Protein AF-A0A1F3BUJ6-F1 (afdb_monomer_lite)

Structure (mmCIF, N/CA/C/O backbone):
data_AF-A0A1F3BUJ6-F1
#
_entry.id   AF-A0A1F3BUJ6-F1
#
loop_
_atom_site.group_PDB
_atom_site.id
_atom_site.type_symbol
_atom_site.label_atom_id
_atom_site.label_alt_id
_atom_site.label_comp_id
_atom_site.label_asym_id
_atom_site.label_entity_id
_atom_site.label_seq_id
_atom_site.pdbx_PDB_ins_code
_atom_site.Cartn_x
_atom_site.Cartn_y
_atom_site.Cartn_z
_atom_site.occupancy
_atom_site.B_iso_or_equiv
_atom_site.auth_seq_id
_atom_site.auth_comp_id
_atom_site.auth_asym_id
_atom_site.auth_atom_id
_atom_site.pdbx_PDB_model_num
ATOM 1 N N . MET A 1 1 ? 5.459 -0.525 -3.857 1.00 94.81 1 MET A N 1
ATOM 2 C CA . MET A 1 1 ? 5.133 -1.554 -2.841 1.00 94.81 1 MET A CA 1
ATOM 3 C C . MET A 1 1 ? 3.739 -2.139 -3.039 1.00 94.81 1 MET A C 1
ATOM 5 O O . MET A 1 1 ? 3.666 -3.272 -3.486 1.00 94.81 1 MET A O 1
ATOM 9 N N . VAL A 1 2 ? 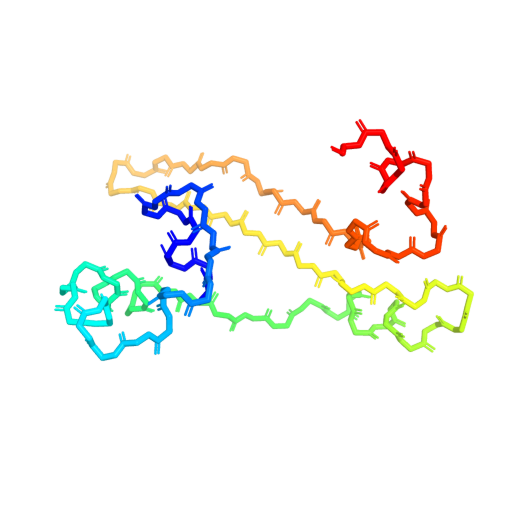2.647 -1.399 -2.787 1.00 97.94 2 VAL A N 1
ATOM 10 C CA . VAL A 1 2 ? 1.270 -1.948 -2.871 1.00 97.94 2 VAL A CA 1
ATOM 11 C C . VAL A 1 2 ? 0.947 -2.534 -4.251 1.00 97.94 2 VAL A C 1
ATOM 13 O O . VAL A 1 2 ? 0.449 -3.649 -4.326 1.00 97.94 2 VAL A O 1
ATOM 16 N N . ALA A 1 3 ? 1.296 -1.838 -5.340 1.00 98.19 3 ALA A N 1
ATOM 17 C CA . ALA A 1 3 ? 1.033 -2.323 -6.700 1.00 98.19 3 ALA A CA 1
ATOM 18 C C . ALA A 1 3 ? 1.715 -3.674 -6.976 1.00 98.19 3 ALA A C 1
ATOM 20 O O . ALA A 1 3 ? 1.080 -4.598 -7.468 1.00 98.19 3 ALA A O 1
ATOM 21 N N . VAL A 1 4 ? 2.983 -3.807 -6.578 1.00 98.06 4 VAL A N 1
ATOM 22 C CA . VAL A 1 4 ? 3.753 -5.053 -6.705 1.00 98.06 4 VAL A CA 1
ATOM 23 C C . VAL A 1 4 ? 3.119 -6.175 -5.882 1.00 98.06 4 VAL A C 1
ATOM 25 O O . VAL A 1 4 ? 2.916 -7.266 -6.402 1.00 98.06 4 VAL A O 1
ATOM 28 N N . ALA A 1 5 ? 2.737 -5.901 -4.631 1.00 97.69 5 ALA A N 1
ATOM 29 C CA . ALA A 1 5 ? 2.080 -6.895 -3.783 1.00 97.69 5 ALA A CA 1
ATOM 30 C C . ALA A 1 5 ? 0.750 -7.384 -4.373 1.00 97.69 5 ALA A C 1
ATOM 32 O O . ALA A 1 5 ? 0.465 -8.574 -4.312 1.00 97.69 5 ALA A O 1
ATOM 33 N N . LEU A 1 6 ? -0.046 -6.488 -4.963 1.00 97.81 6 LEU A N 1
ATOM 34 C CA . LEU A 1 6 ? -1.305 -6.852 -5.616 1.00 97.81 6 LEU A CA 1
ATOM 35 C C . LEU A 1 6 ? -1.083 -7.668 -6.897 1.00 97.81 6 LEU A C 1
ATOM 37 O O . LEU A 1 6 ? -1.835 -8.600 -7.156 1.00 97.81 6 LEU A O 1
ATOM 41 N N . LEU A 1 7 ? -0.057 -7.335 -7.687 1.00 97.69 7 LEU A N 1
ATOM 42 C CA . LEU A 1 7 ? 0.242 -8.017 -8.950 1.00 97.69 7 LEU A CA 1
ATOM 43 C C . LEU A 1 7 ? 0.911 -9.385 -8.756 1.00 97.69 7 LEU A C 1
ATOM 45 O O . LEU A 1 7 ? 0.661 -10.298 -9.538 1.00 97.69 7 LEU A O 1
ATOM 49 N N . HIS A 1 8 ? 1.767 -9.523 -7.742 1.00 96.56 8 HIS A N 1
ATOM 50 C CA . HIS A 1 8 ? 2.651 -10.685 -7.589 1.00 96.56 8 HIS A CA 1
ATOM 51 C C . HIS A 1 8 ? 2.433 -11.476 -6.294 1.00 96.56 8 HIS A C 1
ATOM 53 O O . HIS A 1 8 ? 3.005 -12.550 -6.138 1.00 96.56 8 HIS A O 1
ATOM 59 N N . GLY A 1 9 ? 1.651 -10.962 -5.340 1.00 96.62 9 GLY A N 1
ATOM 60 C CA . GLY A 1 9 ? 1.404 -11.618 -4.050 1.00 96.62 9 GLY A CA 1
ATOM 61 C C . GLY A 1 9 ? 2.599 -11.626 -3.088 1.00 96.62 9 GLY A C 1
ATOM 62 O O . GLY A 1 9 ? 2.487 -12.147 -1.980 1.00 96.62 9 GLY A O 1
ATOM 63 N N . ALA A 1 10 ? 3.735 -11.041 -3.476 1.00 95.00 10 ALA A N 1
ATOM 64 C CA . ALA A 1 10 ? 4.951 -10.974 -2.678 1.00 95.00 10 ALA A CA 1
ATOM 65 C C . ALA A 1 10 ? 5.704 -9.661 -2.929 1.00 95.00 10 ALA A C 1
ATOM 67 O O . ALA A 1 10 ? 5.555 -9.022 -3.971 1.00 95.00 10 ALA A O 1
ATOM 68 N N . ILE A 1 11 ? 6.525 -9.266 -1.956 1.00 96.38 11 ILE A N 1
ATOM 69 C CA . ILE A 1 11 ? 7.514 -8.197 -2.106 1.00 96.38 11 ILE A CA 1
ATOM 70 C C . ILE A 1 11 ? 8.847 -8.757 -1.621 1.00 96.38 11 ILE A C 1
ATOM 72 O O . ILE A 1 11 ? 8.966 -9.130 -0.454 1.00 96.38 11 ILE A O 1
ATOM 76 N N . THR A 1 12 ? 9.840 -8.787 -2.501 1.00 96.62 12 THR A N 1
ATOM 77 C CA . THR A 1 12 ? 11.225 -9.144 -2.174 1.00 96.62 12 THR A CA 1
ATOM 78 C C . THR A 1 12 ? 12.157 -7.972 -2.491 1.00 96.62 12 THR A C 1
ATOM 80 O O . THR A 1 12 ? 11.707 -6.914 -2.940 1.00 96.62 12 THR A O 1
ATOM 83 N N . ALA A 1 13 ? 13.457 -8.117 -2.221 1.00 97.19 13 ALA A N 1
ATOM 84 C CA . ALA A 1 13 ? 14.437 -7.066 -2.504 1.00 97.19 13 ALA A CA 1
ATOM 85 C C . ALA A 1 13 ? 14.618 -6.837 -4.018 1.00 97.19 13 ALA A C 1
ATOM 87 O O . ALA A 1 13 ? 14.834 -5.710 -4.465 1.00 97.19 13 ALA A O 1
ATOM 88 N N . GLU A 1 14 ? 14.469 -7.892 -4.816 1.00 96.81 14 GLU A N 1
ATOM 89 C CA . GLU A 1 14 ? 14.594 -7.871 -6.274 1.00 96.81 14 GLU A CA 1
ATOM 90 C C . GLU A 1 14 ? 13.502 -7.016 -6.927 1.00 96.81 14 GLU A C 1
ATOM 92 O O . GLU A 1 14 ? 13.736 -6.408 -7.969 1.00 96.81 14 GLU A O 1
ATOM 97 N N . CYS A 1 15 ? 12.337 -6.889 -6.280 1.00 97.31 15 CYS A N 1
ATOM 98 C CA . CYS A 1 15 ? 11.232 -6.063 -6.764 1.00 97.31 15 CYS A CA 1
ATOM 99 C C . CYS A 1 15 ? 11.569 -4.565 -6.885 1.00 97.31 15 CYS A C 1
ATOM 101 O O . CYS A 1 15 ? 10.787 -3.815 -7.466 1.00 97.31 15 CYS A O 1
ATOM 103 N N . TYR A 1 16 ? 12.687 -4.114 -6.309 1.00 96.69 16 TYR A N 1
ATOM 104 C CA . TYR A 1 16 ? 13.142 -2.723 -6.372 1.00 96.69 16 TYR A CA 1
ATOM 105 C C . TYR A 1 16 ? 14.213 -2.475 -7.442 1.00 96.69 16 TYR A C 1
ATOM 107 O O . TYR A 1 16 ? 14.669 -1.344 -7.576 1.00 96.69 16 TYR A O 1
ATOM 115 N N . GLN A 1 17 ? 14.631 -3.505 -8.182 1.00 97.88 17 GLN A N 1
ATOM 116 C CA . GLN A 1 17 ? 15.619 -3.370 -9.253 1.00 97.88 17 GLN A CA 1
ATOM 117 C C . GLN A 1 17 ? 14.974 -2.846 -10.541 1.00 97.88 17 GLN A C 1
ATOM 119 O O . GLN A 1 17 ? 13.808 -3.136 -10.818 1.00 97.88 17 GLN A O 1
ATOM 124 N N . ASP A 1 18 ? 15.755 -2.138 -11.362 1.00 97.62 18 ASP A N 1
ATOM 125 C CA . ASP A 1 18 ? 15.280 -1.519 -12.609 1.00 97.62 18 ASP A CA 1
ATOM 126 C C . ASP A 1 18 ? 14.599 -2.519 -13.548 1.00 97.62 18 ASP A C 1
ATOM 128 O O . ASP A 1 18 ? 13.567 -2.214 -14.139 1.00 97.62 18 ASP A O 1
ATOM 132 N N . GLU A 1 19 ? 15.145 -3.733 -13.660 1.00 97.25 19 GLU A N 1
ATOM 133 C CA . GLU A 1 19 ? 14.592 -4.771 -14.534 1.00 97.25 19 GLU A CA 1
ATOM 134 C C . GLU A 1 19 ? 13.176 -5.183 -14.116 1.00 97.25 19 GLU A C 1
ATOM 136 O O . GLU A 1 19 ? 12.304 -5.355 -14.963 1.00 97.25 19 GLU A O 1
ATOM 141 N N . PHE A 1 20 ? 12.918 -5.275 -12.809 1.00 96.94 20 PHE A N 1
ATOM 142 C CA . PHE A 1 20 ? 11.585 -5.576 -12.295 1.00 96.94 20 PHE A CA 1
ATOM 143 C C . PHE A 1 20 ? 10.648 -4.372 -12.445 1.00 96.94 20 PHE A C 1
ATOM 145 O O . PHE A 1 20 ? 9.493 -4.517 -12.844 1.00 96.94 20 PHE A O 1
ATOM 152 N N . ALA A 1 21 ? 11.153 -3.168 -12.161 1.00 95.56 21 ALA A N 1
ATOM 153 C CA . ALA A 1 21 ? 10.389 -1.927 -12.256 1.00 95.56 21 ALA A CA 1
ATOM 154 C C . ALA A 1 21 ? 9.929 -1.598 -13.691 1.00 95.56 21 ALA A C 1
ATOM 156 O O . ALA A 1 21 ? 9.006 -0.803 -13.858 1.00 95.56 21 ALA A O 1
ATOM 157 N N . ARG A 1 22 ? 10.528 -2.221 -14.717 1.00 96.94 22 ARG A N 1
ATOM 158 C CA . ARG A 1 22 ? 10.130 -2.088 -16.129 1.00 96.94 22 ARG A CA 1
ATOM 159 C C . ARG A 1 22 ? 8.799 -2.752 -16.484 1.00 96.94 22 ARG A C 1
ATOM 161 O O . ARG A 1 22 ? 8.310 -2.496 -17.583 1.00 96.94 22 ARG A O 1
ATOM 168 N N . ASP A 1 23 ? 8.204 -3.581 -15.620 1.00 97.56 23 ASP A N 1
ATOM 169 C CA . ASP A 1 23 ? 6.869 -4.132 -15.882 1.00 97.56 23 ASP A CA 1
ATOM 170 C C . ASP A 1 23 ? 5.840 -2.986 -15.999 1.00 97.56 23 ASP A C 1
ATOM 172 O O . ASP A 1 23 ? 5.518 -2.332 -14.998 1.00 97.56 23 ASP A O 1
ATOM 176 N N . PRO A 1 24 ? 5.265 -2.746 -17.195 1.00 97.81 24 PRO A N 1
ATOM 177 C CA . PRO A 1 24 ? 4.401 -1.591 -17.429 1.00 97.81 24 PRO A CA 1
ATOM 178 C C . PRO A 1 24 ? 3.107 -1.640 -16.605 1.00 97.81 24 PRO A C 1
ATOM 180 O O . PRO A 1 24 ? 2.458 -0.612 -16.396 1.00 97.81 24 PRO A O 1
ATOM 183 N N . ARG A 1 25 ? 2.719 -2.820 -16.101 1.00 98.25 25 ARG A N 1
ATOM 184 C CA . ARG A 1 25 ? 1.525 -2.986 -15.263 1.00 98.25 25 ARG A CA 1
ATOM 185 C C . ARG A 1 25 ? 1.686 -2.317 -13.902 1.00 98.25 25 ARG A C 1
ATOM 187 O O . ARG A 1 25 ? 0.683 -1.897 -13.328 1.00 98.25 25 ARG A O 1
ATOM 194 N N . ILE A 1 26 ? 2.915 -2.194 -13.390 1.00 98.25 26 ILE A N 1
ATOM 195 C CA . ILE A 1 26 ? 3.189 -1.548 -12.099 1.00 98.25 26 ILE A CA 1
ATOM 196 C C . ILE A 1 26 ? 2.778 -0.078 -12.167 1.00 98.25 26 ILE A C 1
ATOM 198 O O . ILE A 1 26 ? 2.005 0.388 -11.326 1.00 98.25 26 ILE A O 1
ATOM 202 N N . ASP A 1 27 ? 3.243 0.638 -13.189 1.00 98.31 27 ASP A N 1
ATOM 203 C CA . ASP A 1 27 ? 2.949 2.060 -13.356 1.00 98.31 27 ASP A CA 1
ATOM 204 C C . ASP A 1 27 ? 1.504 2.305 -13.782 1.00 98.31 27 ASP A C 1
ATOM 206 O O . ASP A 1 27 ? 0.859 3.214 -13.254 1.00 98.31 27 ASP A O 1
ATOM 210 N N . ALA A 1 28 ? 0.942 1.434 -14.626 1.00 98.31 28 ALA A N 1
ATOM 211 C CA . ALA A 1 28 ? -0.478 1.476 -14.960 1.00 98.31 28 ALA A CA 1
ATOM 212 C C . ALA A 1 28 ? -1.372 1.326 -13.715 1.00 98.31 28 ALA A C 1
ATOM 214 O O . ALA A 1 28 ? -2.374 2.029 -13.580 1.00 98.31 28 ALA A O 1
ATOM 215 N N . LEU A 1 29 ? -1.012 0.442 -12.777 1.00 98.31 29 LEU A N 1
ATOM 216 C CA . LEU A 1 29 ? -1.761 0.263 -11.535 1.00 98.31 29 LEU A CA 1
ATOM 217 C C . LEU A 1 29 ? -1.536 1.426 -10.559 1.00 98.31 29 LEU A C 1
ATOM 219 O O . LEU A 1 29 ? -2.493 1.890 -9.943 1.00 98.31 29 LEU A O 1
ATOM 223 N N . ARG A 1 30 ? -0.305 1.945 -10.445 1.00 98.38 30 ARG A N 1
ATOM 224 C CA . ARG A 1 30 ? 0.001 3.138 -9.631 1.00 98.38 30 ARG A CA 1
ATOM 225 C C . ARG A 1 30 ? -0.799 4.358 -10.079 1.00 98.38 30 ARG A C 1
ATOM 227 O O . ARG A 1 30 ? -1.281 5.094 -9.226 1.00 98.38 30 ARG A O 1
ATOM 234 N N . ALA A 1 31 ? -0.987 4.545 -11.385 1.00 98.44 31 ALA A N 1
ATOM 235 C CA . ALA A 1 31 ? -1.787 5.642 -11.929 1.00 98.44 31 ALA A CA 1
ATOM 236 C C . ALA A 1 31 ? -3.270 5.582 -11.507 1.00 98.44 31 ALA A C 1
ATOM 238 O O . ALA A 1 31 ? -3.945 6.608 -11.492 1.00 98.44 31 ALA A O 1
ATOM 239 N N . LYS A 1 32 ? -3.773 4.399 -11.125 1.00 98.19 32 LYS A N 1
ATOM 240 C CA . LYS A 1 32 ? -5.139 4.192 -10.615 1.00 98.19 32 LYS A CA 1
ATOM 241 C C . LYS A 1 32 ? -5.250 4.352 -9.090 1.00 98.19 32 LYS A C 1
ATOM 243 O O . LYS A 1 32 ? -6.349 4.266 -8.548 1.00 98.19 32 LYS A O 1
ATOM 248 N N . MET A 1 33 ? -4.141 4.553 -8.375 1.00 98.44 33 MET A N 1
ATOM 249 C CA . MET A 1 33 ? -4.142 4.638 -6.913 1.00 98.44 33 MET A CA 1
ATOM 250 C 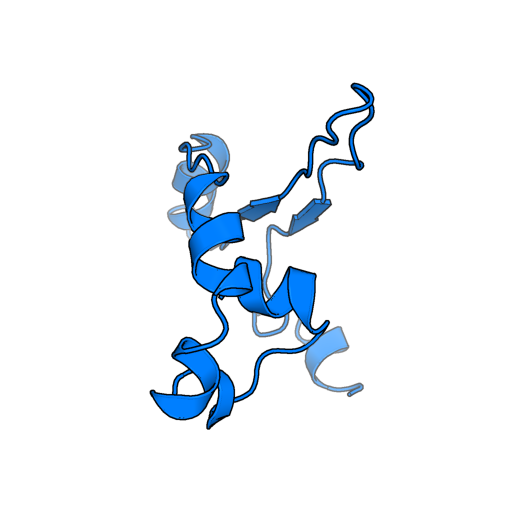C . MET A 1 33 ? -4.476 6.045 -6.427 1.00 98.44 33 MET A C 1
ATOM 252 O O . MET A 1 33 ? -3.843 7.023 -6.818 1.00 98.44 33 MET A O 1
ATOM 256 N N . ARG A 1 34 ? -5.412 6.131 -5.479 1.00 98.31 34 ARG A N 1
ATOM 257 C CA . ARG A 1 34 ? -5.680 7.345 -4.707 1.00 98.31 34 ARG A CA 1
ATOM 258 C C . ARG A 1 34 ? -5.256 7.125 -3.261 1.00 98.31 34 ARG A C 1
ATOM 260 O O . ARG A 1 34 ? -5.765 6.226 -2.600 1.00 98.31 34 ARG A O 1
ATOM 267 N N . VAL A 1 35 ? -4.340 7.961 -2.779 1.00 98.12 35 VAL A N 1
ATOM 268 C CA . VAL A 1 35 ? -3.894 7.959 -1.381 1.00 98.12 35 VAL A CA 1
ATOM 269 C C . VAL A 1 35 ? -4.541 9.140 -0.675 1.00 98.12 35 VAL A C 1
ATOM 271 O O . VAL A 1 35 ? -4.424 10.279 -1.123 1.00 98.12 35 VAL A O 1
ATOM 274 N N . THR A 1 36 ? -5.246 8.861 0.413 1.00 97.94 36 THR A N 1
ATOM 275 C CA . THR A 1 36 ? -5.881 9.871 1.261 1.00 97.94 36 THR A CA 1
ATOM 276 C C . THR A 1 36 ? -5.527 9.598 2.707 1.00 97.94 36 THR A C 1
ATOM 278 O O . THR A 1 36 ? -5.397 8.441 3.105 1.00 97.94 36 THR A O 1
ATOM 281 N N . GLU A 1 37 ? -5.402 10.660 3.493 1.00 97.75 37 GLU A N 1
ATOM 282 C CA . GLU A 1 37 ? -5.248 10.534 4.935 1.00 97.75 37 GLU A CA 1
ATOM 283 C C . GLU A 1 37 ? -6.524 9.964 5.573 1.00 97.75 37 GLU A C 1
ATOM 285 O O . GLU A 1 37 ? -7.641 10.304 5.183 1.00 97.75 37 GLU A O 1
ATOM 290 N N . GLU A 1 38 ? -6.334 9.115 6.578 1.00 97.69 38 GLU A N 1
ATOM 291 C CA . GLU A 1 38 ? -7.350 8.741 7.557 1.00 97.69 38 GLU A CA 1
ATOM 292 C C . GLU A 1 38 ? -6.914 9.340 8.905 1.00 97.69 38 GLU A C 1
ATOM 294 O O . GLU A 1 38 ? -5.953 8.836 9.496 1.00 97.69 38 GLU A O 1
ATOM 299 N N . PRO A 1 39 ? -7.568 10.410 9.399 1.00 98.25 39 PRO A N 1
ATOM 300 C CA . PRO A 1 39 ? -7.145 11.114 10.611 1.00 98.25 39 PRO A CA 1
ATOM 301 C C . PRO A 1 39 ? -6.994 10.208 11.837 1.00 98.25 39 PRO A C 1
ATOM 303 O O . PRO A 1 39 ? -6.137 10.458 12.689 1.00 98.25 39 PRO A O 1
ATOM 306 N N . ARG A 1 40 ? -7.775 9.117 11.921 1.00 98.19 40 AR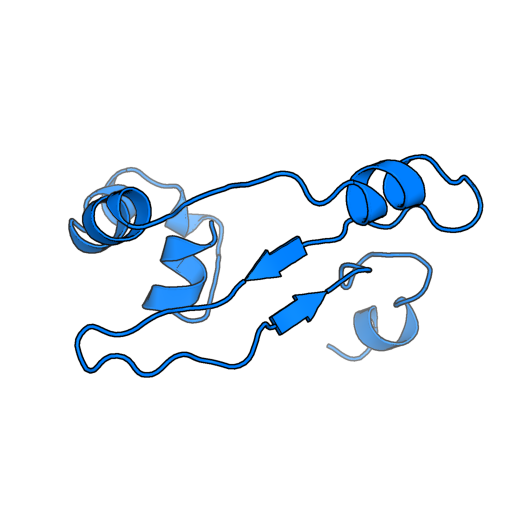G A N 1
ATOM 307 C CA . ARG A 1 40 ? -7.607 8.113 12.980 1.00 98.19 40 ARG A CA 1
ATOM 308 C C . ARG A 1 40 ? -6.213 7.485 12.950 1.00 98.19 40 ARG A C 1
ATOM 310 O O . ARG A 1 40 ? -5.596 7.361 14.002 1.00 98.19 40 ARG A O 1
ATOM 317 N N . PHE A 1 41 ? -5.708 7.105 11.776 1.00 98.25 41 PHE A N 1
ATOM 318 C CA . PHE A 1 41 ? -4.385 6.485 11.659 1.00 98.25 41 PHE A CA 1
ATOM 319 C C . PHE A 1 41 ? -3.281 7.430 12.116 1.00 98.25 41 PHE A C 1
ATOM 321 O O . PHE A 1 41 ? -2.387 7.001 12.842 1.00 98.25 41 PHE A O 1
ATOM 328 N N . THR A 1 42 ? -3.377 8.715 11.772 1.00 98.31 42 THR A N 1
ATOM 329 C CA . THR A 1 42 ? -2.432 9.735 12.238 1.00 98.31 42 THR A CA 1
ATOM 330 C C . THR A 1 42 ? -2.473 9.867 13.763 1.00 98.31 42 THR A C 1
ATOM 332 O O . THR A 1 42 ? -1.431 9.821 14.416 1.00 98.31 42 THR A O 1
ATOM 335 N N . ALA A 1 43 ? -3.663 9.968 14.363 1.00 98.44 43 ALA A N 1
ATOM 336 C CA . ALA A 1 43 ? -3.800 10.070 15.817 1.00 98.44 43 ALA A CA 1
ATOM 337 C C . ALA A 1 43 ? -3.229 8.839 16.548 1.00 98.44 43 ALA A C 1
ATOM 339 O O . ALA A 1 43 ? -2.491 8.973 17.523 1.00 98.44 43 ALA A O 1
ATOM 340 N N . GLU A 1 44 ? -3.524 7.633 16.060 1.00 98.31 44 GLU A N 1
ATOM 341 C CA . GLU A 1 44 ? -3.072 6.378 16.677 1.00 98.31 44 GLU A CA 1
ATOM 342 C C . GLU A 1 44 ? -1.590 6.067 16.436 1.00 98.31 44 GLU A C 1
ATOM 344 O O . GLU A 1 44 ? -0.995 5.291 17.189 1.00 98.31 44 GLU A O 1
ATOM 349 N N . TYR A 1 45 ? -0.983 6.680 15.420 1.00 98.31 45 TYR A N 1
ATOM 350 C CA . TYR A 1 45 ? 0.460 6.647 15.209 1.00 98.31 45 TYR A CA 1
ATOM 351 C C . TYR A 1 45 ? 1.208 7.394 16.321 1.00 98.31 45 TYR A C 1
ATOM 353 O O . TYR A 1 45 ? 2.218 6.899 16.826 1.00 98.31 45 TYR A O 1
ATOM 361 N N . TYR A 1 46 ? 0.700 8.560 16.735 1.00 98.25 46 TYR A N 1
ATOM 362 C CA . TYR A 1 46 ? 1.322 9.384 17.779 1.00 98.25 46 TYR A CA 1
ATOM 363 C C . TYR A 1 46 ? 0.943 8.988 19.207 1.00 98.25 46 TYR A C 1
ATOM 365 O O . TYR A 1 46 ? 1.653 9.367 20.138 1.00 98.25 46 TYR A O 1
ATOM 373 N N . ASP A 1 47 ? -0.134 8.226 19.396 1.00 98.12 47 ASP A N 1
ATOM 374 C CA . ASP A 1 47 ? -0.513 7.675 20.697 1.00 98.12 47 ASP A CA 1
ATOM 375 C C . ASP A 1 47 ? 0.597 6.733 21.222 1.00 98.12 47 ASP A C 1
ATOM 377 O O . ASP A 1 47 ? 0.827 5.669 20.630 1.00 98.12 47 ASP A O 1
ATOM 381 N N . PRO A 1 48 ? 1.291 7.081 22.329 1.00 97.12 48 PRO A N 1
ATOM 382 C CA . PRO A 1 48 ? 2.402 6.292 22.857 1.00 97.12 48 PRO A CA 1
ATOM 383 C C . PRO A 1 48 ? 2.018 4.866 23.253 1.00 97.12 48 PRO A C 1
ATOM 385 O O . PRO A 1 48 ? 2.876 3.981 23.187 1.00 97.12 48 PRO A O 1
ATOM 388 N N . GLU A 1 49 ? 0.755 4.644 23.623 1.00 96.94 49 GLU A N 1
ATOM 389 C CA . GLU A 1 49 ? 0.234 3.334 24.008 1.00 96.94 49 GLU A CA 1
ATOM 390 C C . GLU A 1 49 ? -0.042 2.464 22.780 1.00 96.94 49 GLU A C 1
ATOM 392 O O . GLU A 1 49 ? 0.059 1.234 22.838 1.00 96.94 49 GLU A O 1
ATOM 397 N N . LYS A 1 50 ? -0.390 3.074 21.643 1.00 96.69 50 LYS A N 1
ATOM 398 C CA . LYS A 1 50 ? -0.725 2.347 20.412 1.00 96.69 50 LYS A CA 1
ATOM 399 C C . LYS A 1 50 ? 0.472 2.191 19.492 1.00 96.69 50 LYS A C 1
ATOM 401 O O . LYS A 1 50 ? 0.806 1.050 19.168 1.00 96.69 50 LYS A O 1
ATOM 406 N N . ARG A 1 51 ? 1.076 3.308 19.071 1.00 96.81 51 ARG A N 1
ATOM 407 C CA . ARG A 1 51 ? 2.096 3.390 18.009 1.00 96.81 51 ARG A CA 1
ATOM 408 C C . ARG A 1 51 ? 1.693 2.611 16.750 1.00 96.81 51 ARG A C 1
ATOM 410 O O . ARG A 1 51 ? 2.494 1.877 16.169 1.00 96.81 51 ARG A O 1
ATOM 417 N N . ALA A 1 52 ? 0.418 2.716 16.375 1.00 97.31 52 ALA A N 1
ATOM 418 C CA . ALA A 1 52 ? -0.130 1.994 15.234 1.00 97.31 52 ALA A CA 1
ATOM 419 C C . ALA A 1 52 ? 0.496 2.490 13.922 1.00 97.31 52 ALA A C 1
ATOM 421 O O . ALA A 1 52 ? 0.864 3.652 13.797 1.00 97.31 52 ALA A O 1
ATOM 422 N N . VAL A 1 53 ? 0.590 1.616 12.921 1.00 97.31 53 VAL A N 1
ATOM 423 C CA . VAL A 1 53 ? 1.068 1.961 11.569 1.00 97.31 53 VAL A CA 1
ATOM 424 C C . VAL A 1 53 ? -0.031 1.592 10.577 1.00 97.31 53 VAL A C 1
ATOM 426 O O . VAL A 1 53 ? 0.120 0.708 9.730 1.00 97.31 53 VAL A O 1
ATOM 429 N N . GLY A 1 54 ? -1.187 2.229 10.771 1.00 97.31 54 GLY A N 1
ATOM 430 C CA . GLY A 1 54 ?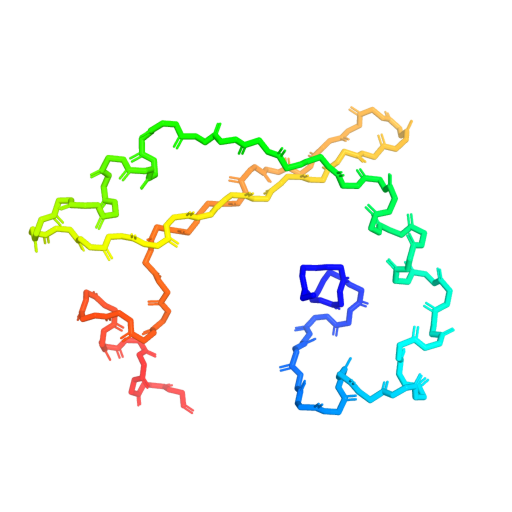 -2.428 1.872 10.102 1.00 97.31 54 GLY A CA 1
ATOM 431 C C . GLY A 1 54 ? -2.428 2.166 8.612 1.00 97.31 54 GLY A C 1
ATOM 432 O O . GLY A 1 54 ? -2.058 3.253 8.178 1.00 97.31 54 GLY A O 1
ATOM 433 N N . ASN A 1 55 ? -2.849 1.176 7.829 1.00 98.25 55 ASN A N 1
ATOM 434 C CA . ASN A 1 55 ? -3.124 1.317 6.405 1.00 98.25 55 ASN A CA 1
ATOM 435 C C . ASN A 1 55 ? -4.380 0.525 6.037 1.00 98.25 55 ASN A C 1
ATOM 437 O O . ASN A 1 55 ? -4.625 -0.562 6.567 1.00 98.25 55 ASN A O 1
ATOM 441 N N . SER A 1 56 ? -5.124 1.038 5.059 1.00 98.25 56 SER A N 1
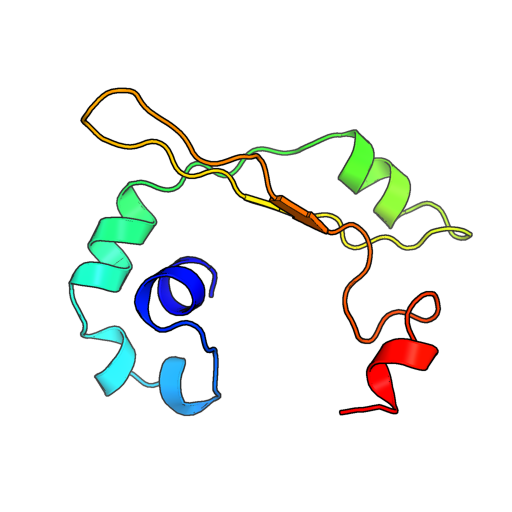ATOM 442 C CA . SER A 1 56 ? -6.239 0.327 4.439 1.00 98.25 56 SER A CA 1
ATOM 443 C C . SER A 1 56 ? -6.113 0.339 2.924 1.00 98.25 56 SER A C 1
ATOM 445 O O . SER A 1 56 ? -5.716 1.347 2.344 1.00 98.25 56 SER A O 1
ATOM 447 N N . VAL A 1 57 ? -6.513 -0.754 2.281 1.00 98.31 57 VAL A N 1
ATOM 448 C CA . VAL A 1 57 ? -6.569 -0.880 0.822 1.00 98.31 57 VAL A CA 1
ATOM 449 C C . VAL A 1 57 ? -7.936 -1.423 0.415 1.00 98.31 57 VAL A C 1
ATOM 451 O O . VAL A 1 57 ? -8.459 -2.348 1.034 1.00 98.31 57 VAL A O 1
ATOM 454 N N . GLN A 1 58 ? -8.508 -0.843 -0.636 1.00 98.62 58 GLN A N 1
ATOM 455 C CA . GLN A 1 58 ? -9.721 -1.319 -1.291 1.00 98.62 58 GLN A CA 1
ATOM 456 C C . GLN A 1 58 ? -9.539 -1.184 -2.802 1.00 98.62 58 GLN A C 1
ATOM 458 O O . GLN A 1 58 ? -9.014 -0.170 -3.267 1.00 98.62 58 GLN A O 1
ATOM 463 N N . VAL A 1 59 ? -9.946 -2.202 -3.556 1.00 98.44 59 VAL A N 1
ATOM 464 C CA . VAL A 1 59 ? -9.861 -2.211 -5.020 1.00 98.44 59 VAL A CA 1
ATOM 465 C C . VAL A 1 59 ? -11.265 -2.096 -5.596 1.00 98.44 59 VAL A C 1
ATOM 467 O O . VAL A 1 59 ? -12.163 -2.820 -5.174 1.00 98.44 59 VAL A O 1
ATOM 470 N N . PHE A 1 60 ? -11.433 -1.184 -6.551 1.00 98.56 60 PHE A N 1
ATOM 471 C CA . PHE A 1 60 ? -12.667 -0.976 -7.307 1.00 98.56 60 PHE A CA 1
ATOM 472 C C . PHE A 1 60 ? -12.453 -1.475 -8.735 1.00 98.56 60 PHE A C 1
ATOM 474 O O . PHE A 1 60 ? -11.437 -1.148 -9.356 1.00 98.56 60 PHE A O 1
ATO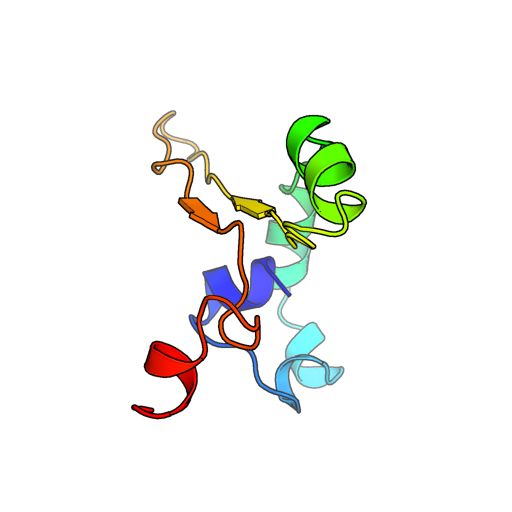M 481 N N . PHE A 1 61 ? -13.391 -2.269 -9.237 1.00 98.38 61 PHE A N 1
ATOM 482 C CA . PHE A 1 61 ? -13.332 -2.871 -10.562 1.00 98.38 61 PHE A CA 1
ATOM 483 C C . PHE A 1 61 ? -14.200 -2.097 -11.558 1.00 98.38 61 PHE A C 1
ATOM 485 O O . PHE A 1 61 ? -15.100 -1.344 -11.188 1.00 98.38 61 PHE A O 1
ATOM 492 N N . GLU A 1 62 ? -13.916 -2.270 -12.849 1.00 97.75 62 GLU A N 1
ATOM 493 C CA . GLU A 1 62 ? -14.619 -1.565 -13.932 1.00 97.75 62 GLU A CA 1
ATOM 494 C C . GLU A 1 62 ? -16.082 -2.014 -14.086 1.00 97.75 62 GLU A C 1
ATOM 496 O O . GLU A 1 62 ? -16.898 -1.267 -14.617 1.00 97.75 62 GLU A O 1
ATOM 501 N N . ASP A 1 63 ? -16.433 -3.193 -13.563 1.00 97.81 63 ASP A N 1
ATOM 502 C CA . ASP A 1 63 ? -17.814 -3.688 -13.479 1.00 97.81 63 ASP A CA 1
ATOM 503 C C . ASP A 1 63 ? -18.629 -3.043 -12.338 1.00 97.81 63 ASP A C 1
ATOM 505 O O . ASP A 1 63 ? -19.796 -3.379 -12.133 1.00 97.81 63 ASP A O 1
ATOM 509 N N . GLY A 1 64 ? -18.025 -2.107 -11.597 1.00 98.00 64 GLY A N 1
ATOM 510 C CA . GLY A 1 64 ? -18.640 -1.394 -10.481 1.00 98.00 64 GLY A CA 1
ATOM 511 C C . GLY A 1 64 ? -18.581 -2.137 -9.145 1.00 98.00 64 GLY A C 1
ATOM 512 O O . GLY A 1 64 ? -18.990 -1.574 -8.128 1.00 98.00 64 GLY A O 1
ATOM 513 N N . THR A 1 65 ? -18.064 -3.367 -9.108 1.00 98.56 65 THR A N 1
ATOM 514 C CA . THR A 1 65 ? -17.850 -4.095 -7.853 1.00 98.56 65 THR A CA 1
ATOM 515 C C . THR A 1 65 ? -16.582 -3.617 -7.140 1.00 98.56 65 THR A C 1
ATOM 517 O O . THR A 1 65 ? -15.725 -2.933 -7.707 1.00 98.56 65 THR A O 1
ATOM 520 N N . ALA A 1 66 ? -16.452 -3.958 -5.859 1.00 98.50 66 ALA A N 1
ATOM 521 C CA . ALA A 1 66 ? -15.272 -3.637 -5.070 1.00 98.50 66 ALA A CA 1
ATOM 522 C C . ALA A 1 66 ? -14.942 -4.766 -4.098 1.00 98.50 66 ALA A C 1
ATOM 524 O O . ALA A 1 66 ? -15.821 -5.505 -3.653 1.00 98.50 66 ALA A O 1
ATOM 525 N N . THR A 1 67 ? -13.669 -4.866 -3.728 1.00 98.56 67 THR A N 1
ATOM 526 C CA . THR A 1 67 ? -13.261 -5.716 -2.609 1.00 98.56 67 THR A CA 1
ATOM 527 C C . THR A 1 67 ? -13.772 -5.139 -1.291 1.00 98.56 67 THR A C 1
ATOM 529 O O . THR A 1 67 ? -14.097 -3.950 -1.183 1.00 98.56 67 THR A O 1
ATOM 532 N N . GLU A 1 68 ? -13.743 -5.951 -0.238 1.00 98.06 68 GLU A N 1
ATOM 533 C CA . GLU A 1 68 ? -13.759 -5.414 1.120 1.00 98.06 68 GLU A CA 1
ATOM 534 C C . GLU A 1 68 ? -12.559 -4.477 1.342 1.00 98.06 68 GLU A C 1
ATOM 536 O O . GLU A 1 68 ? -11.514 -4.587 0.685 1.00 98.06 68 GLU A O 1
ATOM 541 N N . LYS A 1 69 ? -12.707 -3.537 2.281 1.00 97.69 69 LYS A N 1
ATOM 542 C CA . LYS A 1 69 ? -11.628 -2.632 2.685 1.00 97.69 69 LYS A CA 1
ATOM 543 C C . LYS A 1 69 ? -10.723 -3.334 3.697 1.00 97.69 69 LYS A C 1
ATOM 545 O O . LYS A 1 69 ? -10.950 -3.272 4.907 1.00 97.69 69 LYS A O 1
ATOM 550 N N . ALA A 1 70 ? -9.672 -3.977 3.200 1.00 97.69 70 ALA A N 1
ATOM 551 C CA . ALA A 1 70 ? -8.675 -4.627 4.038 1.00 97.69 70 ALA A CA 1
ATOM 552 C C . ALA A 1 70 ? -7.901 -3.571 4.838 1.00 97.69 70 ALA A C 1
ATOM 554 O O . ALA A 1 70 ? -7.273 -2.691 4.252 1.00 97.69 70 ALA A O 1
ATOM 555 N N . SER A 1 71 ? -7.952 -3.651 6.169 1.00 97.44 71 SER A N 1
ATOM 556 C CA . SER A 1 71 ? -7.332 -2.677 7.075 1.00 97.44 71 SER A CA 1
ATOM 557 C C . SER A 1 71 ? -6.414 -3.381 8.066 1.00 97.44 71 SER A C 1
ATOM 559 O O . SER A 1 71 ? -6.815 -4.360 8.693 1.00 97.44 71 SER A O 1
ATOM 561 N N . ILE A 1 72 ? -5.181 -2.896 8.195 1.00 96.94 72 ILE A N 1
ATOM 562 C CA . ILE A 1 72 ? -4.174 -3.433 9.111 1.00 96.94 72 ILE A CA 1
ATOM 563 C C . ILE A 1 72 ? -3.585 -2.279 9.914 1.00 96.94 72 ILE A C 1
ATOM 565 O O . ILE A 1 72 ? -2.874 -1.438 9.371 1.00 96.94 72 ILE A O 1
ATOM 569 N N . ASP A 1 73 ? -3.842 -2.296 11.220 1.00 96.50 73 ASP A N 1
ATOM 570 C CA . ASP A 1 73 ? -3.395 -1.242 12.140 1.00 96.50 73 ASP A CA 1
ATOM 571 C C . ASP A 1 73 ? -1.988 -1.523 12.694 1.00 96.50 73 ASP A C 1
ATOM 573 O O . ASP A 1 73 ? -1.212 -0.610 12.972 1.00 96.50 73 ASP A O 1
ATOM 577 N N . TYR A 1 74 ? -1.630 -2.807 12.818 1.00 96.75 74 TYR A N 1
ATOM 578 C CA . TYR A 1 74 ? -0.356 -3.244 13.384 1.00 96.75 74 TYR A CA 1
ATOM 579 C C . TYR A 1 74 ? 0.388 -4.169 12.410 1.00 96.75 74 TYR A C 1
ATOM 581 O O . TYR A 1 74 ? -0.104 -5.269 12.110 1.00 96.75 74 TYR A O 1
ATOM 589 N N . PRO A 1 75 ? 1.584 -3.781 11.926 1.00 95.00 75 PRO A N 1
ATOM 590 C CA . PRO A 1 75 ? 2.401 -4.645 11.083 1.00 95.00 75 PRO A CA 1
ATOM 591 C C . PRO A 1 75 ? 2.884 -5.869 11.869 1.00 95.00 75 PRO A C 1
ATOM 593 O O . PRO A 1 75 ? 2.913 -5.865 13.100 1.00 95.00 75 PRO A O 1
ATOM 596 N N . VAL A 1 76 ? 3.284 -6.932 11.164 1.00 93.50 76 VAL A N 1
ATOM 597 C CA . VAL A 1 76 ? 3.698 -8.199 11.799 1.00 93.50 76 VAL A CA 1
ATOM 598 C C . VAL A 1 76 ? 4.848 -8.018 12.799 1.00 93.50 76 VAL A C 1
ATOM 600 O O . VAL A 1 76 ? 4.861 -8.693 13.818 1.00 93.50 76 VAL A O 1
ATOM 603 N N . GLY A 1 77 ? 5.772 -7.081 12.566 1.00 92.94 77 GLY A N 1
ATOM 604 C CA . GLY A 1 77 ? 6.880 -6.788 13.487 1.00 92.94 77 GLY A CA 1
ATOM 605 C C . GLY A 1 77 ? 6.502 -5.942 14.711 1.00 92.94 77 GLY A C 1
ATOM 606 O O . GLY A 1 77 ? 7.347 -5.697 15.569 1.00 92.94 77 GLY A O 1
ATOM 607 N N . HIS A 1 78 ? 5.257 -5.470 14.812 1.00 95.62 78 HIS A N 1
ATOM 608 C CA . HIS A 1 78 ? 4.821 -4.631 15.926 1.00 95.62 78 HIS A CA 1
ATOM 609 C C . HIS A 1 78 ? 4.797 -5.409 17.253 1.00 95.62 78 HIS A C 1
ATOM 611 O O . HIS A 1 78 ? 4.481 -6.600 17.279 1.00 95.62 78 HIS A O 1
ATOM 617 N N . CYS A 1 79 ? 5.044 -4.734 18.385 1.00 92.19 79 CYS A N 1
ATOM 618 C CA . CYS A 1 79 ? 5.084 -5.373 19.711 1.00 92.19 79 CYS A CA 1
ATOM 619 C C . CYS A 1 79 ? 3.797 -6.155 20.037 1.00 92.19 79 CYS A C 1
ATOM 621 O O . CYS A 1 79 ? 3.863 -7.260 20.574 1.00 92.19 79 CYS A O 1
ATOM 623 N N . ARG A 1 80 ? 2.641 -5.631 19.611 1.00 91.88 80 ARG A N 1
ATOM 624 C CA . ARG A 1 80 ? 1.314 -6.253 19.769 1.00 91.88 80 ARG A CA 1
ATOM 625 C C . ARG A 1 80 ? 1.112 -7.530 18.938 1.00 91.88 80 ARG A C 1
ATOM 627 O O . ARG A 1 80 ? 0.160 -8.257 19.192 1.00 91.88 80 ARG A O 1
ATOM 634 N N . ARG A 1 81 ? 1.975 -7.821 17.955 1.00 91.50 81 ARG A N 1
ATOM 635 C CA . ARG A 1 81 ? 1.861 -8.986 17.053 1.00 91.50 81 ARG A CA 1
ATOM 636 C C . ARG A 1 81 ? 2.998 -10.000 17.181 1.00 91.50 81 ARG A C 1
ATOM 638 O O . ARG A 1 81 ? 3.019 -10.955 16.410 1.00 91.50 81 ARG A O 1
ATOM 645 N N . ARG A 1 82 ? 3.861 -9.866 18.198 1.00 86.38 82 ARG A N 1
ATOM 646 C CA . ARG A 1 82 ? 5.045 -10.724 18.407 1.00 86.38 82 ARG A CA 1
ATOM 647 C C . ARG A 1 82 ? 4.774 -12.226 18.334 1.00 86.38 82 ARG A C 1
ATOM 649 O O . ARG A 1 82 ? 5.604 -12.943 17.800 1.00 86.38 82 ARG A O 1
ATOM 656 N N . ARG A 1 83 ? 3.625 -12.709 18.825 1.00 80.12 83 ARG A N 1
ATOM 657 C CA . ARG A 1 83 ? 3.282 -14.143 18.759 1.00 80.12 83 ARG A CA 1
ATOM 658 C C . ARG A 1 83 ? 3.243 -14.665 17.317 1.00 80.12 83 ARG A C 1
ATOM 660 O O . ARG A 1 83 ? 3.761 -15.734 17.046 1.00 80.12 83 ARG A O 1
ATOM 667 N N . VAL A 1 84 ? 2.698 -13.872 16.394 1.00 72.50 84 VAL A N 1
ATOM 668 C CA . VAL A 1 84 ? 2.574 -14.226 14.969 1.00 72.50 84 VAL A CA 1
ATOM 669 C C . VAL A 1 84 ? 3.919 -14.108 14.240 1.00 72.50 84 VAL A C 1
ATOM 671 O O . VAL A 1 84 ? 4.121 -14.750 13.217 1.00 72.50 84 VAL A O 1
ATOM 674 N N . SER A 1 85 ? 4.848 -13.293 14.750 1.00 62.28 85 SER A N 1
ATOM 675 C CA . SER A 1 85 ? 6.172 -13.081 14.148 1.00 62.28 85 SER A CA 1
ATOM 676 C C . SER A 1 85 ? 7.154 -14.235 14.390 1.00 62.28 85 SER A C 1
ATOM 678 O O . SER A 1 85 ? 8.180 -14.272 13.724 1.00 62.28 85 SER A O 1
ATOM 680 N N . VAL A 1 86 ? 6.878 -15.125 15.352 1.00 57.72 86 VAL A N 1
ATOM 681 C CA . VAL A 1 86 ? 7.772 -16.234 15.754 1.00 57.72 86 VAL A CA 1
ATOM 682 C C . VAL A 1 86 ? 7.333 -17.581 15.152 1.00 57.72 86 VAL A C 1
ATOM 684 O O . VAL A 1 86 ? 8.117 -18.520 15.114 1.00 57.72 86 VAL A O 1
ATOM 687 N N . GLU A 1 87 ? 6.096 -17.679 14.656 1.00 47.12 87 GLU A N 1
ATOM 688 C CA . GLU A 1 87 ? 5.501 -18.907 14.092 1.00 47.12 87 GLU A CA 1
ATOM 689 C C . GLU A 1 87 ? 5.627 -19.025 12.554 1.00 47.12 87 GLU A C 1
ATOM 691 O O . GLU A 1 87 ? 4.970 -19.871 11.948 1.00 47.12 87 GLU A O 1
ATOM 696 N N . LYS A 1 88 ? 6.456 -18.198 11.905 1.00 42.94 88 LYS A N 1
ATOM 697 C CA . LYS A 1 88 ? 6.790 -18.292 10.472 1.00 42.94 88 LYS A CA 1
ATOM 698 C C . LYS A 1 88 ? 8.287 -18.449 10.278 1.00 42.94 88 LYS A C 1
ATOM 700 O O . LYS A 1 88 ? 8.654 -19.187 9.341 1.00 42.94 88 LYS A O 1
#

Sequence (88 aa):
MVAVALLHGAITAECYQDEFARDPRIDALRAKMRVTEEPRFTAEYYDPEKRAVGNSVQVFFEDGTATEKASIDYPVGHCRRRRVSVEK

pLDDT: mean 94.64, std 10.03, range [42.94, 98.62]

Foldseek 3Di:
DVLCCVVPVDDDPCCPDPVNVPPVSSVVVVVVDDDDDDVVLVVQCPPPVRVWNKDWDKDADPVRDIDPTDIDRHDCPGPVNVVVVVVD

Radius of gyration: 15.74 Å; chains: 1; bounding box: 34×30×41 Å

Secondary structure (DSSP, 8-state):
-HHHHHHHS---SGGGSHHHHT-HHHHHHHTT------HHHHHHHH-TTT----EEE--B-TTS-B---EEESS-TTSGGGHHHHH--